Protein AF-A0AAP8G990-F1 (afdb_monomer)

Foldseek 3Di:
DDDDPPPPPDPPPPPPPPPPDDDPLLVLLLVLLVQLVVLVVPDDPPDPVVNVVSVVSNCVSLVVSLVSLVVQCVVCPPPVVSNVSSVVSCDPSNVVDDD

Nearest PDB structures (foldseek):
  7q83-assembly1_B  TM=4.952E-01  e=5.778E-01  Saccharomyces cerevisiae S288C
  2lfd-assembly1_A  TM=4.904E-01  e=8.574E-01  Escherichia coli
  6jx6-assembly1_D  TM=4.229E-01  e=3.317E+00  Homo sapiens
  6jx6-assembly1_A  TM=3.784E-01  e=4.922E+00  Homo sapiens

Secondary structure (DSSP, 8-state):
--------------------PPPHHHHHHHHHHHHHHHHHTT--TT-HHHHHHHHHHHHHHHHHHHHHHHHHHHHTTT-HHHHHHHHHH--HHHHH---

Mean predicted aligned error: 9.42 Å

Radius of gyration: 22.97 Å; Cα contacts (8 Å, |Δi|>4): 74; chains: 1; bounding box: 34×63×67 Å

Sequence (99 aa):
MKMLIAAALCCLPLLVQAEEKLPRDVVQFIDHAQMCEHFAGEWDDNDKARQREITQAVAAFCGQAQRQWKRLSAKYAGQPKLEKVIADNANDAVRSFRK

Structure (mmCIF, N/CA/C/O backbone):
data_AF-A0AAP8G990-F1
#
_entry.id   AF-A0AAP8G990-F1
#
loop_
_atom_site.group_PDB
_atom_site.id
_atom_site.type_symbol
_atom_site.label_atom_id
_atom_site.label_alt_id
_atom_site.label_comp_id
_atom_site.label_asym_id
_atom_site.label_entity_id
_atom_site.label_seq_id
_atom_site.pdbx_PDB_ins_code
_atom_site.Cartn_x
_atom_site.Car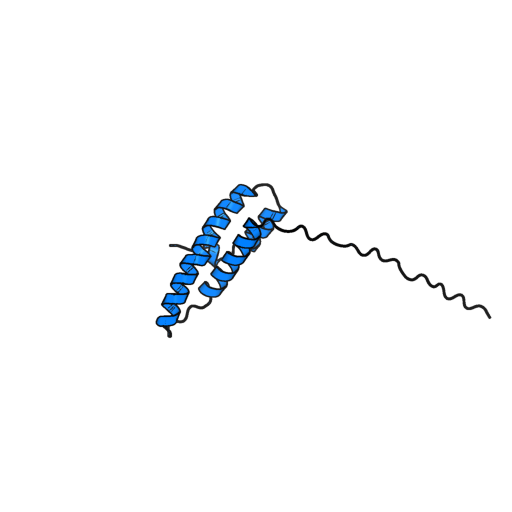tn_y
_atom_site.Cartn_z
_atom_site.occupancy
_atom_site.B_iso_or_equiv
_atom_site.auth_seq_id
_atom_site.auth_comp_id
_atom_site.auth_asym_id
_atom_site.auth_atom_id
_atom_site.pdbx_PDB_model_num
ATOM 1 N N . MET A 1 1 ? 1.643 -55.238 45.482 1.00 38.41 1 MET A N 1
ATOM 2 C CA . MET A 1 1 ? 2.206 -53.878 45.627 1.00 38.41 1 MET A CA 1
ATOM 3 C C . MET A 1 1 ? 1.399 -52.941 44.745 1.00 38.41 1 MET A C 1
ATOM 5 O O . MET A 1 1 ? 1.128 -53.296 43.607 1.00 38.41 1 MET A O 1
ATOM 9 N N . LYS A 1 2 ? 0.924 -51.826 45.311 1.00 47.59 2 LYS A N 1
ATOM 10 C CA . LYS A 1 2 ? 0.125 -50.795 44.634 1.00 47.59 2 LYS A CA 1
ATOM 11 C C . LYS A 1 2 ? 1.003 -50.048 43.625 1.00 47.59 2 LYS A C 1
ATOM 13 O O . LYS A 1 2 ? 2.025 -49.512 44.035 1.00 47.59 2 LYS A O 1
ATOM 18 N N . MET A 1 3 ? 0.562 -49.927 42.378 1.00 47.56 3 MET A N 1
ATOM 19 C CA . MET A 1 3 ? 0.912 -48.782 41.535 1.00 47.56 3 MET A CA 1
ATOM 20 C C . MET A 1 3 ? -0.372 -48.256 40.901 1.00 47.56 3 MET A C 1
ATOM 22 O O . MET A 1 3 ? -0.882 -48.799 39.927 1.00 47.56 3 MET A O 1
ATOM 26 N N . LEU A 1 4 ? -0.932 -47.231 41.540 1.00 54.34 4 LEU A N 1
ATOM 27 C CA . LEU A 1 4 ? -1.986 -46.400 40.979 1.00 54.34 4 LEU A CA 1
ATOM 28 C C . LEU A 1 4 ? -1.304 -45.428 40.013 1.00 54.34 4 LEU A C 1
ATOM 30 O O . LEU A 1 4 ? -0.724 -44.438 40.450 1.00 54.34 4 LEU A O 1
ATOM 34 N N . ILE A 1 5 ? -1.332 -45.722 38.714 1.00 61.41 5 ILE A N 1
ATOM 35 C CA . ILE A 1 5 ? -0.990 -44.730 37.691 1.00 61.41 5 ILE A CA 1
ATOM 36 C C . ILE A 1 5 ? -2.270 -43.940 37.436 1.00 61.41 5 ILE A C 1
ATOM 38 O O . ILE A 1 5 ? -3.185 -44.401 36.755 1.00 61.41 5 ILE A O 1
ATOM 42 N N . ALA A 1 6 ? -2.358 -42.771 38.068 1.00 58.78 6 ALA A N 1
ATOM 43 C CA . ALA A 1 6 ? -3.401 -41.795 37.814 1.00 58.78 6 ALA A CA 1
ATOM 44 C C . ALA A 1 6 ? -3.267 -41.304 36.365 1.00 58.78 6 ALA A C 1
ATOM 46 O O . ALA A 1 6 ? -2.429 -40.459 36.056 1.00 58.78 6 ALA A O 1
ATOM 47 N N . ALA A 1 7 ? -4.088 -41.851 35.469 1.00 58.84 7 ALA A N 1
ATOM 48 C CA . ALA A 1 7 ? -4.267 -41.341 34.118 1.00 58.84 7 ALA A CA 1
ATOM 49 C C . ALA A 1 7 ? -5.097 -40.047 34.169 1.00 58.84 7 ALA A C 1
ATOM 51 O O . ALA A 1 7 ? -6.264 -40.017 33.790 1.00 58.84 7 ALA A O 1
ATOM 52 N N . ALA A 1 8 ? -4.496 -38.970 34.671 1.00 62.16 8 ALA A N 1
ATOM 53 C CA . ALA A 1 8 ? -4.985 -37.614 34.473 1.00 62.16 8 ALA A CA 1
ATOM 54 C C . ALA A 1 8 ? -4.432 -37.107 33.132 1.00 62.16 8 ALA A C 1
ATOM 56 O O . ALA A 1 8 ? -3.531 -36.272 33.094 1.00 62.16 8 ALA A O 1
ATOM 57 N N . LEU A 1 9 ? -4.915 -37.672 32.017 1.00 61.81 9 LEU A N 1
ATOM 58 C CA . LEU A 1 9 ? -4.648 -37.092 30.703 1.00 61.81 9 LEU A CA 1
ATOM 59 C C . LEU A 1 9 ? -5.460 -35.802 30.596 1.00 61.81 9 LEU A C 1
ATOM 61 O O . LEU A 1 9 ? -6.688 -35.816 30.542 1.00 61.81 9 LEU A O 1
ATOM 65 N N . CYS A 1 10 ? -4.731 -34.694 30.624 1.00 60.25 10 CYS A N 1
ATOM 66 C CA . CYS A 1 10 ? -5.209 -33.334 30.504 1.00 60.25 10 CYS A CA 1
ATOM 67 C C . CYS A 1 10 ? -6.218 -33.175 29.356 1.00 60.25 10 CYS A C 1
ATOM 69 O O . CYS A 1 10 ? -5.842 -33.173 28.184 1.00 60.25 10 CYS A O 1
ATOM 71 N N . CYS A 1 11 ? -7.485 -32.937 29.695 1.00 63.06 11 CYS A N 1
ATOM 72 C CA . CYS A 1 11 ? -8.406 -32.222 28.820 1.00 63.06 11 CYS A CA 1
ATOM 73 C C . CYS A 1 11 ? -7.914 -30.773 28.704 1.00 63.06 11 CYS A C 1
ATOM 75 O O . CYS A 1 11 ? -8.412 -29.893 29.405 1.00 63.06 11 CYS A O 1
ATOM 77 N N . LEU A 1 12 ? -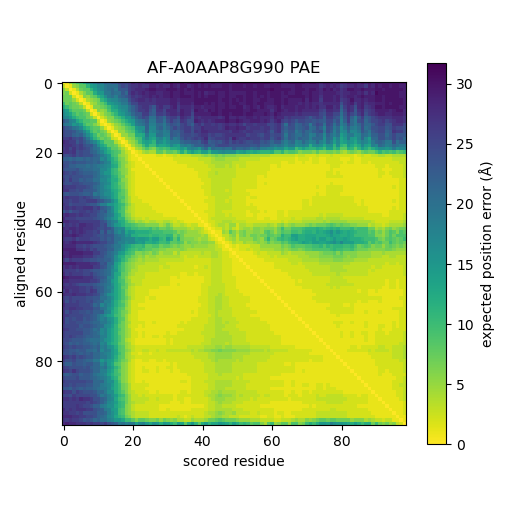6.907 -30.519 27.860 1.00 65.75 12 LEU A N 1
ATOM 78 C CA . LEU A 1 12 ? -6.664 -29.160 27.389 1.00 65.75 12 LEU A CA 1
ATOM 79 C C . LEU A 1 12 ? -7.863 -28.775 26.518 1.00 65.75 12 LEU A C 1
ATOM 81 O O . LEU A 1 12 ? -8.091 -29.434 25.499 1.00 65.75 12 LEU A O 1
ATOM 85 N N . PRO A 1 13 ? -8.642 -27.741 26.877 1.00 62.78 13 PRO A N 1
ATOM 86 C CA . PRO A 1 13 ? -9.601 -27.195 25.940 1.00 62.78 13 PRO A CA 1
ATOM 87 C C . PRO A 1 13 ? -8.808 -26.689 24.734 1.00 62.78 13 PRO A C 1
ATOM 89 O O . PRO A 1 13 ? -7.984 -25.781 24.854 1.00 62.78 13 PRO A O 1
ATOM 92 N N . LEU A 1 14 ? -9.037 -27.304 23.571 1.00 66.00 14 LEU A N 1
ATOM 93 C CA . LEU A 1 14 ? -8.669 -26.719 22.290 1.00 66.00 14 LEU A CA 1
ATOM 94 C C . LEU A 1 14 ? -9.430 -25.396 22.199 1.00 66.00 14 LEU A C 1
ATOM 96 O O . LEU A 1 14 ? -10.609 -25.367 21.850 1.00 66.00 14 LEU A O 1
ATOM 100 N N . LEU A 1 15 ? -8.772 -24.301 22.576 1.00 63.34 15 LEU A N 1
ATOM 101 C CA . LEU A 1 15 ? -9.238 -22.964 22.255 1.00 63.34 15 LEU A CA 1
ATOM 102 C C . LEU A 1 15 ? -9.124 -22.835 20.738 1.00 63.34 15 LEU A C 1
ATOM 104 O O . LEU A 1 15 ? -8.089 -22.440 20.207 1.00 63.34 15 LEU A O 1
ATOM 108 N N . VAL A 1 16 ? -10.187 -23.228 20.039 1.00 62.38 16 VAL A N 1
ATOM 109 C CA . VAL A 1 16 ? -10.404 -22.851 18.647 1.00 62.38 16 VAL A CA 1
ATOM 110 C C . VAL A 1 16 ? -10.477 -21.331 18.651 1.00 62.38 16 VAL A C 1
ATOM 112 O O . VAL A 1 16 ? -11.489 -20.745 19.036 1.00 62.38 16 VAL A O 1
ATOM 115 N N . GLN A 1 17 ? -9.371 -20.678 18.297 1.00 57.81 17 GLN A N 1
ATOM 116 C CA . GLN A 1 17 ? -9.405 -19.257 18.010 1.00 57.81 17 GLN A CA 1
ATOM 117 C C . GLN A 1 17 ? -10.224 -19.098 16.735 1.00 57.81 17 GLN A C 1
ATOM 119 O O . GLN A 1 17 ? -9.819 -19.538 15.662 1.00 57.81 17 GLN A O 1
ATOM 124 N N . ALA A 1 18 ? -11.425 -18.540 16.875 1.00 56.00 18 ALA A N 1
ATOM 125 C CA . ALA A 1 18 ? -12.211 -18.115 15.736 1.00 56.00 18 ALA A CA 1
ATOM 126 C C . ALA A 1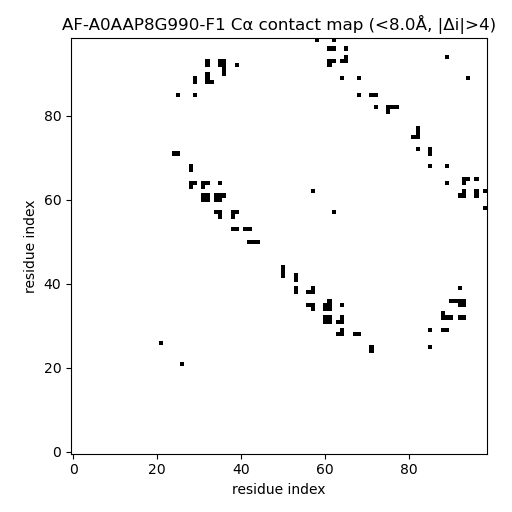 18 ? -11.427 -16.995 15.046 1.00 56.00 18 ALA A C 1
ATOM 128 O O . ALA A 1 18 ? -11.411 -15.859 15.517 1.00 56.00 18 ALA A O 1
ATOM 129 N N . GLU A 1 19 ? -10.722 -17.339 13.970 1.00 59.97 19 GLU A N 1
ATOM 130 C CA . GLU A 1 19 ? -10.073 -16.357 13.115 1.00 59.97 19 GLU A CA 1
ATOM 131 C C . GLU A 1 19 ? -11.186 -15.510 12.489 1.00 59.97 19 GLU A C 1
ATOM 133 O O . GLU A 1 19 ? -11.985 -15.974 11.668 1.00 59.97 19 GLU A O 1
ATOM 138 N N . GLU A 1 20 ? -11.328 -14.284 12.984 1.00 68.50 20 GLU A N 1
ATOM 139 C CA . GLU A 1 20 ? -12.352 -13.353 12.536 1.00 68.50 20 GLU A CA 1
ATOM 140 C C . GLU A 1 20 ? -12.023 -12.980 11.086 1.00 68.50 20 GLU A C 1
ATOM 142 O O . GLU A 1 20 ? -11.068 -12.249 10.820 1.00 68.50 20 GLU A O 1
ATOM 147 N N . LYS A 1 21 ? -12.762 -13.555 10.126 1.00 87.19 21 LYS A N 1
ATOM 148 C CA . LYS A 1 21 ? -12.492 -13.345 8.699 1.00 87.19 21 LYS A CA 1
ATOM 149 C C . LYS A 1 21 ? -12.532 -11.854 8.379 1.00 87.19 21 LYS A C 1
ATOM 151 O O . LYS A 1 21 ? -13.541 -11.189 8.617 1.00 87.19 21 LYS A O 1
ATOM 156 N N . LEU A 1 22 ? -11.446 -11.353 7.792 1.00 94.94 22 LEU A N 1
ATOM 157 C CA . LEU A 1 22 ? -11.349 -9.956 7.387 1.00 94.94 22 LEU A CA 1
ATOM 158 C C . LEU A 1 22 ? -12.430 -9.600 6.353 1.00 94.94 22 LEU A C 1
ATOM 160 O O . LEU A 1 22 ? -12.777 -10.425 5.497 1.00 94.94 22 LEU A O 1
ATOM 164 N N . PRO A 1 23 ? -12.934 -8.354 6.369 1.00 97.38 23 PRO A N 1
ATOM 165 C CA . PRO A 1 23 ? -13.799 -7.864 5.309 1.00 97.38 23 PRO A CA 1
ATOM 166 C C . PRO A 1 23 ? -13.127 -7.994 3.937 1.00 97.38 23 PRO A C 1
ATOM 168 O O . PRO A 1 23 ? -11.940 -7.705 3.779 1.00 97.38 23 PRO A O 1
ATOM 171 N N . ARG A 1 24 ? -13.898 -8.376 2.912 1.00 97.56 24 ARG A N 1
ATOM 172 C CA . ARG A 1 24 ? -13.387 -8.598 1.545 1.00 97.56 24 ARG A CA 1
ATOM 173 C C . ARG A 1 24 ? -12.605 -7.402 0.994 1.00 97.56 24 ARG A C 1
ATOM 175 O O . ARG A 1 24 ? -11.653 -7.583 0.246 1.00 97.56 24 ARG A O 1
ATOM 182 N N . ASP A 1 25 ? -13.022 -6.185 1.325 1.00 98.06 25 ASP A N 1
ATOM 183 C CA . ASP A 1 25 ? -12.353 -4.978 0.851 1.00 98.06 25 ASP A CA 1
ATOM 184 C C . ASP A 1 25 ? -11.017 -4.703 1.547 1.00 98.06 25 ASP A C 1
ATOM 186 O O . ASP A 1 25 ? -10.145 -4.103 0.925 1.00 98.06 25 ASP A O 1
ATOM 190 N N . VAL A 1 26 ? -10.847 -5.168 2.787 1.00 98.25 26 VAL A N 1
ATOM 191 C CA . VAL A 1 26 ? -9.559 -5.174 3.492 1.00 98.25 26 VAL A CA 1
ATOM 192 C C . VAL A 1 26 ? -8.634 -6.217 2.872 1.00 98.25 26 VAL A C 1
ATOM 194 O O . VAL A 1 26 ? -7.493 -5.890 2.579 1.00 98.25 26 VAL A O 1
ATOM 197 N N . VAL A 1 27 ? -9.136 -7.419 2.569 1.00 98.19 27 VAL A N 1
ATOM 198 C CA . VAL A 1 27 ? -8.351 -8.459 1.873 1.00 98.19 27 VAL A CA 1
ATOM 199 C C . VAL A 1 27 ? -7.849 -7.957 0.515 1.00 98.19 27 VAL A C 1
ATOM 201 O O . VAL A 1 27 ? -6.654 -7.988 0.259 1.00 98.19 27 VAL A O 1
ATOM 204 N N . GLN A 1 28 ? -8.723 -7.372 -0.311 1.00 98.50 28 GLN A N 1
ATOM 205 C CA . GLN A 1 28 ? -8.308 -6.809 -1.607 1.00 98.50 28 GLN A CA 1
ATOM 206 C C . GLN A 1 28 ? -7.281 -5.680 -1.484 1.00 98.50 28 GLN A C 1
ATOM 208 O O . GLN A 1 28 ? -6.481 -5.472 -2.391 1.00 98.50 28 GLN A O 1
ATOM 213 N N . PHE A 1 29 ? -7.343 -4.895 -0.409 1.00 98.69 29 PHE A N 1
ATOM 214 C CA . PHE A 1 29 ? -6.335 -3.875 -0.147 1.00 98.69 29 PHE A CA 1
ATOM 215 C C . PHE A 1 29 ? -4.977 -4.503 0.168 1.00 98.69 29 PHE A C 1
ATOM 217 O O . PHE A 1 29 ? -3.979 -4.061 -0.392 1.00 98.69 29 PHE A O 1
ATOM 224 N N . ILE A 1 30 ? -4.956 -5.532 1.018 1.00 98.56 30 ILE A N 1
ATOM 225 C CA . ILE A 1 30 ? -3.741 -6.274 1.368 1.00 98.56 30 ILE A CA 1
ATOM 226 C C . ILE A 1 30 ? -3.105 -6.858 0.104 1.00 98.56 30 ILE A C 1
ATOM 228 O O . ILE A 1 30 ? -1.921 -6.629 -0.132 1.00 98.56 30 ILE A O 1
ATOM 232 N N . ASP A 1 31 ? -3.899 -7.505 -0.752 1.00 98.44 31 ASP A N 1
ATOM 233 C CA . ASP A 1 31 ? -3.411 -8.096 -2.002 1.00 98.44 31 ASP A CA 1
ATOM 234 C C . ASP A 1 31 ? -2.748 -7.036 -2.902 1.00 98.44 31 ASP A C 1
ATOM 236 O O . ASP A 1 31 ? -1.623 -7.207 -3.369 1.00 98.44 31 ASP A O 1
ATOM 240 N N . HIS A 1 32 ? -3.401 -5.889 -3.116 1.00 98.69 32 HIS A N 1
ATOM 241 C CA . HIS A 1 32 ? -2.816 -4.820 -3.930 1.00 98.69 32 HIS A CA 1
ATOM 242 C C . HIS A 1 32 ? -1.600 -4.158 -3.273 1.00 98.69 32 HIS A C 1
ATOM 244 O O . HIS A 1 32 ? -0.689 -3.738 -3.986 1.00 98.69 32 HIS A O 1
ATOM 250 N N . ALA A 1 33 ? -1.571 -4.040 -1.943 1.00 98.50 33 ALA A N 1
ATOM 251 C CA . ALA A 1 33 ? -0.432 -3.483 -1.222 1.00 98.50 33 ALA A CA 1
ATOM 252 C C . ALA A 1 33 ? 0.803 -4.388 -1.336 1.00 98.50 33 ALA A C 1
ATOM 254 O O . ALA A 1 33 ? 1.897 -3.887 -1.597 1.00 98.50 33 ALA A O 1
ATOM 255 N N . GLN A 1 34 ? 0.621 -5.707 -1.237 1.00 98.19 34 GLN A N 1
ATOM 256 C CA . GLN A 1 34 ? 1.688 -6.690 -1.438 1.00 98.19 34 GLN A CA 1
ATOM 257 C C . GLN A 1 34 ? 2.213 -6.666 -2.875 1.00 98.19 34 GLN A C 1
ATOM 259 O O . GLN A 1 34 ? 3.421 -6.603 -3.085 1.00 98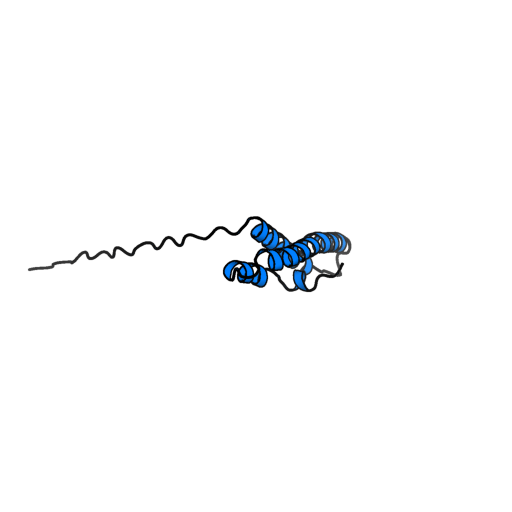.19 34 GLN A O 1
ATOM 264 N N . MET A 1 35 ? 1.323 -6.635 -3.874 1.00 97.94 35 MET A N 1
ATOM 265 C CA . MET A 1 35 ? 1.751 -6.522 -5.273 1.00 97.94 35 MET A CA 1
ATOM 266 C C . MET A 1 35 ? 2.467 -5.196 -5.548 1.00 97.94 35 MET A C 1
ATOM 268 O O . MET A 1 35 ? 3.450 -5.167 -6.283 1.00 97.94 35 MET A O 1
ATOM 272 N N . CYS A 1 36 ? 2.001 -4.099 -4.945 1.00 97.62 36 CYS A N 1
ATOM 273 C CA . CYS A 1 36 ? 2.667 -2.803 -5.032 1.00 97.62 36 CYS A CA 1
ATOM 274 C C . CYS A 1 36 ? 4.114 -2.877 -4.526 1.00 97.62 36 CYS A C 1
ATOM 276 O O . CYS A 1 36 ? 5.024 -2.461 -5.235 1.00 97.62 36 CYS A O 1
ATOM 278 N N . GLU A 1 37 ? 4.327 -3.426 -3.331 1.00 96.81 37 GLU A N 1
ATOM 279 C CA . GLU A 1 37 ? 5.659 -3.573 -2.738 1.00 96.81 37 GLU A CA 1
ATOM 280 C C . GLU A 1 37 ? 6.553 -4.516 -3.534 1.00 96.81 37 GLU A C 1
ATOM 282 O O . GLU A 1 37 ? 7.708 -4.181 -3.784 1.00 96.81 37 GLU A O 1
ATOM 287 N N . HIS A 1 38 ? 6.001 -5.635 -4.005 1.00 96.06 38 HIS A N 1
ATOM 288 C CA . HIS A 1 38 ? 6.718 -6.567 -4.863 1.00 96.06 38 HIS A CA 1
ATOM 289 C C . HIS A 1 38 ? 7.284 -5.863 -6.102 1.00 96.06 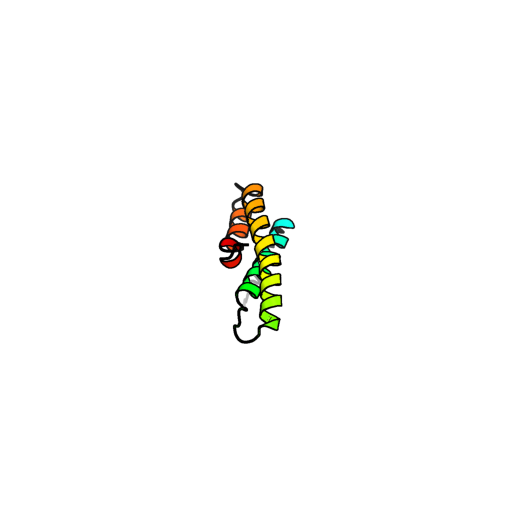38 HIS A C 1
ATOM 291 O O . HIS A 1 38 ? 8.496 -5.852 -6.287 1.00 96.06 38 HIS A O 1
ATOM 297 N N . PHE A 1 39 ? 6.446 -5.194 -6.901 1.00 94.88 39 PHE A N 1
ATOM 298 C CA . PHE A 1 39 ? 6.922 -4.530 -8.118 1.00 94.88 39 PHE A CA 1
ATOM 299 C C . PHE A 1 39 ? 7.766 -3.284 -7.839 1.00 94.88 39 PHE A C 1
ATOM 301 O O . PHE A 1 39 ? 8.714 -3.018 -8.573 1.00 94.88 39 PHE A O 1
ATOM 308 N N . ALA A 1 40 ? 7.463 -2.519 -6.787 1.00 92.44 40 ALA A N 1
ATOM 309 C CA . ALA A 1 40 ? 8.268 -1.354 -6.423 1.00 92.44 40 ALA A CA 1
ATOM 310 C C . ALA A 1 40 ? 9.698 -1.744 -6.008 1.00 92.44 40 ALA A C 1
ATOM 312 O O . ALA A 1 40 ? 10.622 -0.958 -6.209 1.00 92.44 40 ALA A O 1
ATOM 313 N N . GLY A 1 41 ? 9.883 -2.953 -5.466 1.00 91.62 41 GLY A N 1
ATOM 314 C CA . GLY A 1 41 ? 11.190 -3.503 -5.109 1.00 91.62 41 GLY A CA 1
ATOM 315 C C . GLY A 1 41 ? 11.983 -4.108 -6.275 1.00 91.62 41 GLY A C 1
ATOM 316 O O . GLY A 1 41 ? 13.169 -4.373 -6.109 1.00 91.62 41 GLY A O 1
ATOM 317 N N . GLU A 1 42 ? 11.372 -4.317 -7.445 1.00 88.19 42 GLU A N 1
ATOM 318 C CA . GLU A 1 42 ? 12.002 -4.996 -8.592 1.00 88.19 42 GLU A CA 1
ATOM 319 C C . GLU A 1 42 ? 12.781 -4.069 -9.542 1.00 88.19 42 GLU A C 1
ATOM 321 O O . GLU A 1 42 ? 13.195 -4.499 -10.618 1.00 88.19 42 GLU A O 1
ATOM 326 N N . TRP A 1 43 ? 12.970 -2.792 -9.205 1.00 80.75 43 TRP A N 1
ATOM 327 C CA . TRP A 1 43 ? 13.593 -1.846 -10.133 1.00 80.75 43 TRP A CA 1
ATOM 328 C C . TRP A 1 43 ? 15.037 -2.241 -10.506 1.00 80.75 43 TRP A C 1
ATOM 330 O O . TRP A 1 43 ? 15.929 -2.233 -9.659 1.00 80.75 43 TRP A O 1
ATOM 340 N N . ASP A 1 44 ? 15.269 -2.518 -11.794 1.00 80.25 44 ASP A N 1
ATOM 341 C CA . ASP A 1 44 ? 16.583 -2.796 -12.391 1.00 80.25 44 ASP A CA 1
ATOM 342 C C . ASP A 1 44 ? 16.823 -1.871 -13.596 1.00 80.25 44 ASP A C 1
ATOM 344 O O . ASP A 1 44 ? 15.994 -1.787 -14.504 1.00 80.25 44 ASP A O 1
ATOM 348 N N . ASP A 1 45 ? 17.963 -1.173 -13.615 1.00 77.50 45 ASP A N 1
ATOM 349 C CA . ASP A 1 45 ? 18.357 -0.221 -14.665 1.00 77.50 45 ASP A CA 1
ATOM 350 C C . ASP A 1 45 ? 18.862 -0.872 -15.963 1.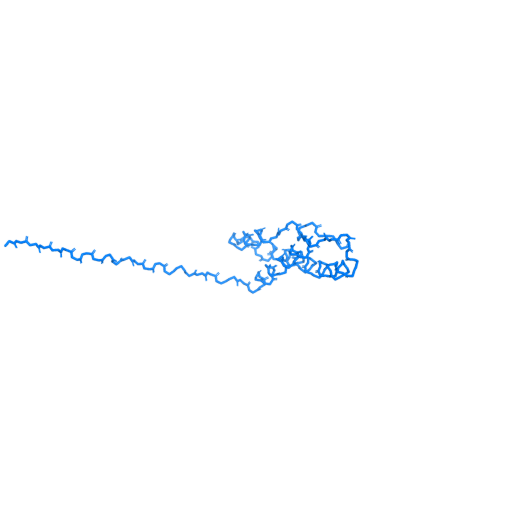00 77.50 45 ASP A C 1
ATOM 352 O O . ASP A 1 45 ? 19.001 -0.194 -16.988 1.00 77.50 45 ASP A O 1
ATOM 356 N N . ASN A 1 46 ? 19.107 -2.183 -15.955 1.00 84.12 46 ASN A N 1
ATOM 357 C CA . ASN A 1 46 ? 19.711 -2.892 -17.083 1.00 84.12 46 ASN A CA 1
ATOM 358 C C . ASN A 1 46 ? 18.690 -3.532 -18.038 1.00 84.12 46 ASN A C 1
ATOM 360 O O . ASN A 1 46 ? 19.049 -3.860 -19.170 1.00 84.12 46 ASN A O 1
ATOM 364 N N . ASP A 1 47 ? 17.418 -3.653 -17.642 1.00 87.19 47 ASP A N 1
ATOM 365 C CA . ASP A 1 47 ? 16.353 -4.249 -18.461 1.00 87.19 47 ASP A CA 1
ATOM 366 C C . ASP A 1 47 ? 15.202 -3.264 -18.720 1.00 87.19 47 ASP A C 1
ATOM 368 O O . ASP A 1 47 ? 14.177 -3.224 -18.036 1.00 87.19 47 ASP A O 1
ATOM 372 N N . LYS A 1 48 ? 15.349 -2.472 -19.787 1.00 85.56 48 LYS A N 1
ATOM 373 C CA . LYS A 1 48 ? 14.360 -1.452 -20.172 1.00 85.56 48 LYS A CA 1
ATOM 374 C C . LYS A 1 48 ? 12.995 -2.022 -20.567 1.00 85.56 48 LYS A C 1
ATOM 376 O O . LYS A 1 48 ? 12.005 -1.289 -20.513 1.00 85.56 48 LYS A O 1
ATOM 381 N N . ALA A 1 49 ? 12.926 -3.272 -21.029 1.00 85.38 49 ALA A N 1
ATOM 382 C CA . ALA A 1 49 ? 11.653 -3.894 -21.383 1.00 85.38 49 ALA A CA 1
ATOM 383 C C . ALA A 1 49 ? 10.887 -4.239 -20.103 1.00 85.38 49 ALA A C 1
ATOM 385 O O . ALA A 1 49 ? 9.755 -3.781 -19.925 1.00 85.38 49 ALA A O 1
ATOM 386 N N . ARG A 1 50 ? 11.560 -4.908 -19.162 1.00 89.75 50 ARG A N 1
ATOM 387 C CA . ARG A 1 50 ? 11.021 -5.219 -17.837 1.00 89.75 50 ARG A CA 1
ATOM 388 C C . ARG A 1 50 ? 10.670 -3.962 -17.037 1.00 89.75 50 ARG A C 1
ATOM 390 O O . ARG A 1 50 ? 9.628 -3.927 -16.389 1.00 89.75 50 ARG A O 1
ATOM 397 N N . GLN A 1 51 ? 11.441 -2.881 -17.155 1.00 89.00 51 GLN A N 1
ATOM 398 C CA . GLN A 1 51 ? 11.120 -1.601 -16.508 1.00 89.00 51 GLN A CA 1
ATOM 399 C C . GLN A 1 51 ? 9.750 -1.040 -16.896 1.00 89.00 51 GLN A C 1
ATOM 401 O O . GLN A 1 51 ? 9.045 -0.480 -16.053 1.00 89.00 51 GLN A O 1
ATOM 406 N N . ARG A 1 52 ? 9.346 -1.164 -18.167 1.00 90.81 52 ARG A N 1
ATOM 407 C CA . ARG A 1 52 ? 8.029 -0.682 -18.614 1.00 90.81 52 ARG A CA 1
ATOM 408 C C . ARG A 1 52 ? 6.906 -1.485 -17.973 1.00 90.81 52 ARG A C 1
ATOM 410 O O . ARG A 1 52 ? 5.901 -0.896 -17.581 1.00 90.81 52 ARG A O 1
ATOM 417 N N . GLU A 1 53 ? 7.088 -2.796 -17.859 1.00 91.44 53 GLU A N 1
ATOM 418 C CA . GLU A 1 53 ? 6.136 -3.695 -17.205 1.00 91.44 53 GLU A CA 1
ATOM 419 C C . GLU A 1 53 ? 6.032 -3.378 -15.712 1.00 91.44 53 GLU A C 1
ATOM 421 O O . GLU A 1 53 ? 4.930 -3.147 -15.214 1.00 91.44 53 GLU A O 1
ATOM 426 N N . ILE A 1 54 ? 7.173 -3.243 -15.027 1.00 92.50 54 ILE A N 1
ATOM 427 C CA . ILE A 1 54 ? 7.241 -2.869 -13.609 1.00 92.50 54 ILE A CA 1
ATOM 428 C C . ILE A 1 54 ? 6.568 -1.517 -13.381 1.00 92.50 54 ILE A C 1
ATOM 430 O O . ILE A 1 54 ? 5.731 -1.390 -12.495 1.00 92.50 54 ILE A O 1
ATOM 434 N N . THR A 1 55 ? 6.856 -0.513 -14.210 1.00 92.69 55 THR A N 1
ATOM 435 C CA . THR A 1 55 ? 6.273 0.829 -14.058 1.00 92.69 55 THR A CA 1
ATOM 436 C C . THR A 1 55 ? 4.747 0.794 -14.182 1.00 92.69 55 THR A C 1
ATOM 438 O O . THR A 1 55 ? 4.041 1.426 -13.394 1.00 92.69 55 THR A O 1
ATOM 441 N N . GLN A 1 56 ? 4.215 0.039 -15.149 1.00 94.88 56 GLN A N 1
ATOM 442 C CA . GLN A 1 56 ? 2.768 -0.126 -15.317 1.00 94.88 56 GLN A CA 1
ATOM 443 C C . GLN A 1 56 ? 2.147 -0.888 -14.143 1.00 94.88 56 GLN A C 1
ATOM 445 O O . GLN A 1 56 ? 1.091 -0.487 -13.647 1.00 94.88 56 GLN A O 1
ATOM 450 N N . ALA A 1 57 ? 2.810 -1.943 -13.668 1.00 95.56 57 ALA A N 1
ATOM 451 C CA . ALA A 1 57 ? 2.358 -2.731 -12.531 1.00 95.56 57 ALA A CA 1
ATOM 452 C C . ALA A 1 57 ? 2.355 -1.905 -11.234 1.00 95.56 57 ALA A C 1
ATOM 454 O O . ALA A 1 57 ? 1.334 -1.857 -10.548 1.00 95.56 57 ALA A O 1
ATOM 455 N N . VAL A 1 58 ? 3.428 -1.162 -10.947 1.00 95.88 58 VAL A N 1
ATOM 456 C CA . VAL A 1 58 ? 3.511 -0.205 -9.830 1.00 95.88 58 VAL A CA 1
ATOM 457 C C . VAL A 1 58 ? 2.368 0.806 -9.920 1.00 95.88 58 VAL A C 1
ATOM 459 O O . VAL A 1 58 ? 1.614 0.973 -8.963 1.00 95.88 58 VAL A O 1
ATOM 462 N N . ALA A 1 59 ? 2.159 1.437 -11.080 1.00 96.38 59 ALA A N 1
ATOM 463 C CA . ALA A 1 59 ? 1.081 2.410 -11.249 1.00 96.38 59 ALA A CA 1
ATOM 464 C C . ALA A 1 59 ? -0.318 1.806 -11.017 1.00 96.38 59 ALA A C 1
ATOM 466 O O . ALA A 1 59 ? -1.193 2.464 -10.439 1.00 96.38 59 ALA A O 1
ATOM 467 N N . ALA A 1 60 ? -0.536 0.561 -11.448 1.00 97.44 60 ALA A N 1
ATOM 468 C CA . ALA A 1 60 ? -1.791 -0.153 -11.256 1.00 97.44 60 ALA A CA 1
ATOM 469 C C . ALA A 1 60 ? -2.014 -0.523 -9.781 1.00 97.44 60 ALA A C 1
ATOM 471 O O . ALA A 1 60 ? -3.002 -0.083 -9.185 1.00 97.44 60 ALA A O 1
ATOM 472 N N . PHE A 1 61 ? -1.092 -1.280 -9.183 1.00 98.19 61 PHE A N 1
ATOM 473 C CA . PHE A 1 61 ? -1.251 -1.841 -7.843 1.00 98.19 61 PHE A CA 1
ATOM 474 C C . PHE A 1 61 ? -1.067 -0.792 -6.750 1.00 98.19 61 PHE A C 1
ATOM 476 O O . PHE A 1 61 ? -1.953 -0.642 -5.912 1.00 98.19 61 PHE A O 1
ATOM 483 N N . CYS A 1 62 ? -0.008 0.021 -6.794 1.00 97.88 62 CYS A N 1
ATOM 484 C CA . CYS A 1 62 ? 0.194 1.081 -5.803 1.00 97.88 62 CYS A CA 1
ATOM 485 C C . CYS A 1 62 ? -0.889 2.158 -5.903 1.00 97.88 62 CYS A C 1
ATOM 487 O O . CYS A 1 62 ? -1.403 2.632 -4.889 1.00 97.88 62 CYS A O 1
ATOM 489 N N . GLY A 1 63 ? -1.318 2.498 -7.123 1.00 97.56 63 GLY A N 1
ATOM 490 C CA . GLY A 1 63 ? -2.424 3.426 -7.331 1.00 97.56 63 GLY A CA 1
ATOM 491 C C . GLY A 1 63 ? -3.747 2.912 -6.753 1.00 97.56 63 GLY A C 1
ATOM 492 O O . GLY A 1 63 ? -4.487 3.682 -6.134 1.00 97.56 63 GLY A O 1
ATOM 493 N N . GLN A 1 64 ? -4.071 1.631 -6.950 1.00 98.25 64 GLN A N 1
ATOM 494 C CA . GLN A 1 64 ? -5.265 1.010 -6.367 1.00 98.25 64 GLN A CA 1
ATOM 495 C C . GLN A 1 64 ? -5.165 0.898 -4.843 1.00 98.25 64 GLN A C 1
ATOM 497 O O . GLN A 1 64 ? -6.076 1.369 -4.156 1.00 98.25 64 GLN A O 1
ATOM 502 N N . ALA A 1 65 ? -4.054 0.371 -4.327 1.00 98.44 65 ALA A N 1
ATOM 503 C CA . ALA A 1 65 ? -3.799 0.220 -2.901 1.00 98.44 65 ALA A CA 1
ATOM 504 C C . ALA A 1 65 ? -3.862 1.565 -2.167 1.00 98.44 65 ALA A C 1
ATOM 506 O O . ALA A 1 65 ? -4.509 1.661 -1.130 1.00 98.44 65 ALA A O 1
ATOM 507 N N . GLN A 1 66 ? -3.305 2.644 -2.730 1.00 98.38 66 GLN A N 1
ATOM 508 C CA . GLN A 1 66 ? -3.358 3.966 -2.099 1.00 98.38 66 GLN A CA 1
ATOM 509 C C . GLN A 1 66 ? -4.788 4.532 -2.043 1.00 98.38 66 GLN A C 1
ATOM 511 O O . GLN A 1 66 ? -5.181 5.142 -1.045 1.00 98.38 66 GLN A O 1
ATOM 516 N N . ARG A 1 67 ? -5.601 4.331 -3.092 1.00 98.38 67 ARG A N 1
ATOM 517 C CA . ARG A 1 67 ? -7.024 4.727 -3.070 1.00 98.38 67 ARG A CA 1
ATOM 518 C C . ARG A 1 67 ? -7.818 3.898 -2.065 1.00 98.38 67 ARG A C 1
ATOM 520 O O . ARG A 1 67 ? -8.649 4.450 -1.344 1.00 98.38 67 ARG A O 1
ATOM 527 N N . GLN A 1 68 ? -7.565 2.590 -2.016 1.00 98.62 68 GLN A N 1
ATOM 528 C CA . GLN A 1 68 ? -8.183 1.698 -1.043 1.00 98.62 68 GLN A CA 1
ATOM 529 C C . GLN A 1 68 ? -7.797 2.105 0.376 1.00 98.62 68 GLN A C 1
ATOM 531 O O . GLN A 1 68 ? -8.702 2.322 1.166 1.00 98.62 68 GLN A O 1
ATOM 536 N N . TRP A 1 69 ? -6.513 2.313 0.671 1.00 98.62 69 TRP A N 1
ATOM 537 C CA . TRP A 1 69 ? -6.024 2.759 1.975 1.00 98.62 69 TRP A CA 1
ATOM 538 C C . TRP A 1 69 ? -6.782 3.993 2.472 1.00 98.62 69 TRP A C 1
ATOM 540 O O . TRP A 1 69 ? -7.431 3.927 3.511 1.00 98.62 69 TRP A O 1
ATOM 550 N N . LYS A 1 70 ? -6.831 5.070 1.675 1.00 97.88 70 LYS A N 1
ATOM 551 C CA . LYS A 1 70 ? -7.568 6.302 2.021 1.00 97.88 70 LYS A CA 1
ATOM 552 C C . LYS A 1 70 ? -9.043 6.032 2.334 1.00 97.88 70 LYS A C 1
ATOM 554 O O . LYS A 1 70 ? -9.574 6.522 3.328 1.00 97.88 70 LY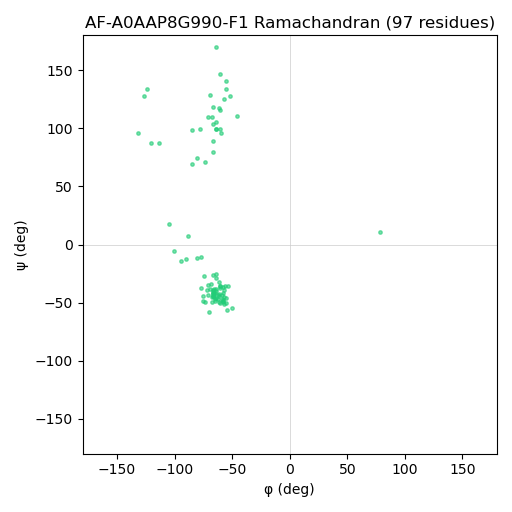S A O 1
ATOM 559 N N . ARG A 1 71 ? -9.712 5.230 1.498 1.00 98.56 71 ARG A N 1
ATOM 560 C CA . ARG A 1 71 ? -11.126 4.872 1.687 1.00 98.56 71 ARG A CA 1
ATOM 561 C C . ARG A 1 71 ? -11.339 4.006 2.930 1.00 98.56 71 ARG A C 1
ATOM 563 O O . ARG A 1 71 ? -12.301 4.222 3.658 1.00 98.56 71 ARG A O 1
ATOM 570 N N . LEU A 1 72 ? -10.485 3.010 3.149 1.00 98.62 72 LEU A N 1
ATOM 571 C CA . LEU A 1 72 ? -10.605 2.047 4.240 1.00 98.62 72 LEU A CA 1
ATOM 572 C C . LEU A 1 72 ? -10.282 2.685 5.591 1.00 98.62 72 LEU A C 1
ATOM 574 O O . LEU A 1 72 ? -11.008 2.430 6.546 1.00 98.62 72 LEU A O 1
ATOM 578 N N . SER A 1 73 ? -9.276 3.563 5.653 1.00 98.12 73 SER A N 1
ATOM 579 C CA . SER A 1 73 ? -8.971 4.356 6.848 1.00 98.12 73 SER A CA 1
ATOM 580 C C . SER A 1 73 ? -10.157 5.216 7.284 1.00 98.12 73 SER A C 1
ATOM 582 O O . SER A 1 73 ? -10.401 5.343 8.475 1.00 98.12 73 SER A O 1
ATOM 584 N N . ALA A 1 74 ? -10.933 5.758 6.339 1.00 98.38 74 ALA A N 1
ATOM 585 C CA . ALA A 1 74 ? -12.171 6.465 6.663 1.00 98.38 74 ALA A CA 1
ATOM 586 C C . ALA A 1 74 ? -13.316 5.506 7.040 1.00 98.38 74 ALA A C 1
ATOM 588 O O . ALA A 1 74 ? -14.027 5.737 8.013 1.00 98.38 74 ALA A O 1
ATOM 589 N N . LYS A 1 75 ? -13.502 4.418 6.279 1.00 98.38 75 LYS A N 1
ATOM 590 C CA . LYS A 1 75 ? -14.611 3.466 6.465 1.00 98.38 75 LYS A CA 1
ATOM 591 C C . LYS A 1 75 ? -14.559 2.736 7.809 1.00 98.38 75 LYS A C 1
ATOM 593 O O . LYS A 1 75 ? -15.605 2.491 8.402 1.00 98.38 75 LYS A O 1
ATOM 598 N N . TYR A 1 76 ? -13.366 2.348 8.248 1.00 98.12 76 TYR A N 1
ATOM 599 C CA . TYR A 1 76 ? -13.155 1.551 9.456 1.00 98.12 76 TYR A CA 1
ATOM 600 C C . TYR A 1 76 ? -12.608 2.379 10.627 1.00 98.12 76 TYR A C 1
ATOM 602 O O . TYR A 1 76 ? -12.112 1.808 11.595 1.00 98.12 76 TYR A O 1
ATOM 610 N N . ALA A 1 77 ? -12.726 3.709 10.560 1.00 97.62 77 ALA A N 1
ATOM 611 C CA . ALA A 1 77 ? -12.362 4.592 11.661 1.00 97.62 77 ALA A CA 1
ATOM 612 C C . ALA A 1 77 ? -13.106 4.201 12.952 1.00 97.62 77 ALA A C 1
ATOM 614 O O . ALA A 1 77 ? -14.315 3.952 12.934 1.00 97.62 77 ALA A O 1
ATOM 615 N N . GLY A 1 78 ? -12.384 4.130 14.069 1.00 96.94 78 GLY A N 1
ATOM 616 C CA . GLY A 1 78 ? -12.919 3.700 15.362 1.00 96.94 78 GLY A CA 1
ATOM 617 C C . GLY A 1 78 ? -13.075 2.184 15.515 1.00 96.94 78 GLY A C 1
ATOM 618 O O . GLY A 1 78 ? -13.695 1.738 16.480 1.00 96.94 78 GLY A O 1
ATOM 619 N N . GLN A 1 79 ? -12.524 1.380 14.597 1.00 97.69 79 GLN A N 1
ATOM 620 C CA . GLN A 1 79 ? -12.470 -0.083 14.701 1.00 97.69 79 GLN A CA 1
ATOM 621 C C . GLN A 1 79 ? -11.011 -0.548 14.852 1.00 97.69 79 GLN A C 1
ATOM 623 O O . GLN A 1 79 ? -10.383 -0.916 13.855 1.00 97.69 79 GLN A O 1
ATOM 628 N N . PRO A 1 80 ? -10.462 -0.609 16.086 1.00 96.62 80 PRO A N 1
ATOM 629 C CA . PRO A 1 80 ? -9.018 -0.735 16.317 1.00 96.62 80 PRO A CA 1
ATOM 630 C C . PRO A 1 80 ? -8.362 -1.941 15.641 1.00 96.62 80 PRO A C 1
ATOM 632 O O . PRO A 1 80 ? -7.234 -1.855 15.161 1.00 96.62 80 PRO A O 1
ATOM 635 N N . LYS A 1 81 ? -9.072 -3.076 15.569 1.00 96.00 81 LYS A N 1
ATOM 636 C CA . LYS A 1 81 ? -8.579 -4.285 14.892 1.00 96.00 81 LYS A CA 1
ATOM 637 C C . LYS A 1 81 ? -8.344 -4.043 13.399 1.00 96.00 81 LYS A C 1
ATOM 639 O O . LYS A 1 81 ? -7.297 -4.410 12.875 1.00 96.00 81 LYS A O 1
ATOM 644 N N . LEU A 1 82 ? -9.307 -3.424 12.718 1.00 97.38 82 LEU A N 1
ATOM 645 C CA . LEU A 1 82 ? -9.220 -3.173 11.280 1.00 97.38 82 LEU A CA 1
ATOM 646 C C . LEU A 1 82 ? -8.290 -2.008 10.976 1.00 97.38 82 LEU A C 1
ATOM 648 O O . LEU A 1 82 ? -7.527 -2.094 10.023 1.00 97.38 82 LEU A O 1
ATOM 652 N N . GLU A 1 83 ? -8.287 -0.966 11.804 1.00 97.81 83 GLU A N 1
ATOM 653 C CA . GLU A 1 83 ? -7.314 0.123 11.699 1.00 97.81 83 GLU A CA 1
ATO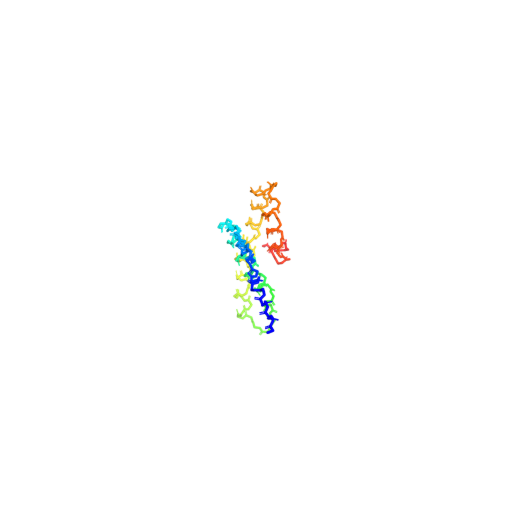M 654 C C . GLU A 1 83 ? -5.884 -0.403 11.786 1.00 97.81 83 GLU A C 1
ATOM 656 O O . GLU A 1 83 ? -5.060 -0.045 10.947 1.00 97.81 83 GLU A O 1
ATOM 661 N N . LYS A 1 84 ? -5.609 -1.304 12.739 1.00 97.50 84 LYS A N 1
ATOM 662 C CA . LYS A 1 84 ? -4.308 -1.961 12.858 1.00 97.50 84 LYS A CA 1
ATOM 663 C C . LYS A 1 84 ? -3.968 -2.759 11.603 1.00 97.50 84 LYS A C 1
ATOM 665 O O . LYS A 1 84 ? -2.906 -2.552 11.034 1.00 97.50 84 LYS A O 1
ATOM 670 N N . VAL A 1 85 ? -4.875 -3.612 11.128 1.00 97.75 85 VAL A N 1
ATOM 671 C CA . VAL A 1 85 ? -4.653 -4.407 9.907 1.00 97.75 85 VAL A CA 1
ATOM 672 C C . VAL A 1 85 ? -4.397 -3.506 8.692 1.00 97.75 85 VAL A C 1
ATOM 674 O O . VAL A 1 85 ? -3.474 -3.758 7.923 1.00 97.75 85 VAL A O 1
ATOM 677 N N . ILE A 1 86 ? -5.166 -2.429 8.525 1.00 98.44 86 ILE A N 1
ATOM 678 C CA . ILE A 1 86 ? -4.993 -1.471 7.427 1.00 98.44 86 ILE A CA 1
ATOM 679 C C .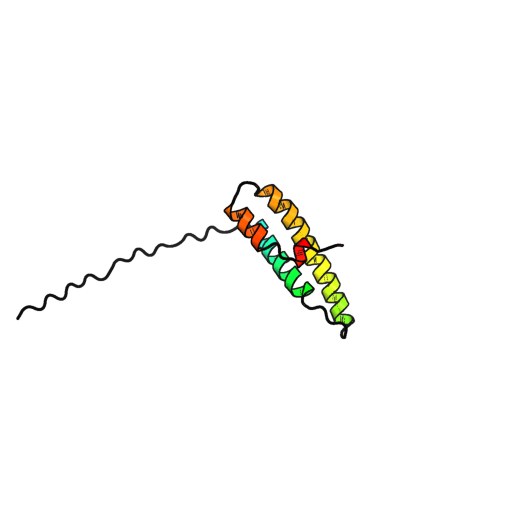 ILE A 1 86 ? -3.659 -0.729 7.556 1.00 98.44 86 ILE A C 1
ATOM 681 O O . ILE A 1 86 ? -2.971 -0.537 6.556 1.00 98.44 86 ILE A O 1
ATOM 685 N N . ALA A 1 87 ? -3.285 -0.310 8.765 1.00 97.94 87 ALA A N 1
ATOM 686 C CA . ALA A 1 87 ? -2.039 0.403 9.020 1.00 97.94 87 ALA A CA 1
ATOM 687 C C . ALA A 1 87 ? -0.809 -0.482 8.786 1.00 97.94 87 ALA A C 1
ATOM 689 O O . ALA A 1 87 ? 0.125 -0.021 8.129 1.00 97.94 87 ALA A O 1
ATOM 690 N N . ASP A 1 88 ? -0.853 -1.729 9.266 1.00 97.75 88 ASP A N 1
ATOM 691 C CA . ASP A 1 88 ? 0.218 -2.725 9.157 1.00 97.75 88 ASP A CA 1
ATOM 692 C C . ASP A 1 88 ? 0.439 -3.162 7.691 1.00 97.75 88 ASP A C 1
ATOM 694 O O . ASP A 1 88 ? 1.551 -3.524 7.326 1.00 97.75 88 ASP A O 1
ATOM 698 N N . ASN A 1 89 ? -0.587 -3.080 6.831 1.00 98.31 89 ASN A N 1
ATOM 699 C CA . ASN A 1 89 ? -0.487 -3.428 5.403 1.00 98.31 89 ASN A CA 1
ATOM 700 C C . ASN A 1 89 ? -0.349 -2.214 4.464 1.00 98.31 89 ASN A C 1
ATOM 702 O O . ASN A 1 89 ? -0.137 -2.377 3.266 1.00 98.31 89 ASN A O 1
ATOM 706 N N . ALA A 1 90 ? -0.450 -0.983 4.968 1.00 97.62 90 ALA A N 1
ATOM 707 C CA . ALA A 1 90 ? -0.126 0.215 4.196 1.00 97.62 90 ALA A CA 1
ATOM 708 C C . ALA A 1 90 ? 1.396 0.423 4.189 1.00 97.62 90 ALA A C 1
ATOM 710 O O . ALA A 1 90 ? 1.895 1.291 4.905 1.00 97.62 90 ALA A O 1
ATOM 711 N N . ASN A 1 91 ? 2.125 -0.385 3.417 1.00 96.38 91 ASN A N 1
ATOM 712 C CA . ASN A 1 91 ? 3.585 -0.301 3.304 1.00 96.38 91 ASN A CA 1
ATOM 713 C C . ASN A 1 91 ? 4.066 1.032 2.691 1.00 96.38 91 ASN A C 1
ATOM 715 O O . ASN A 1 91 ? 3.283 1.847 2.181 1.00 96.38 91 ASN A O 1
ATOM 719 N N . ASP A 1 92 ? 5.378 1.259 2.745 1.00 96.31 92 ASP A N 1
ATOM 720 C CA . ASP A 1 92 ? 5.996 2.504 2.284 1.00 96.31 92 ASP A CA 1
ATOM 721 C C . ASP A 1 92 ? 5.745 2.766 0.798 1.00 96.31 92 ASP A C 1
ATOM 723 O O . ASP A 1 92 ? 5.500 3.914 0.419 1.00 96.31 92 ASP A O 1
ATOM 727 N N . ALA A 1 93 ? 5.715 1.723 -0.038 1.00 96.06 93 ALA A N 1
ATOM 728 C CA . ALA A 1 93 ? 5.402 1.850 -1.459 1.00 96.06 93 ALA A CA 1
ATOM 729 C C . ALA A 1 93 ? 3.986 2.416 -1.668 1.00 96.06 93 ALA A C 1
ATOM 731 O O . ALA A 1 93 ? 3.798 3.363 -2.432 1.00 96.06 93 ALA A O 1
ATOM 732 N N . VAL A 1 94 ? 2.992 1.934 -0.916 1.00 97.69 94 VAL A N 1
ATOM 733 C CA . VAL A 1 94 ? 1.617 2.459 -0.960 1.00 97.69 94 VAL A CA 1
ATOM 734 C C . VAL A 1 94 ? 1.537 3.905 -0.454 1.00 97.69 94 VAL A C 1
ATOM 736 O O . VAL A 1 94 ? 0.877 4.754 -1.071 1.00 97.69 94 VAL A O 1
ATOM 739 N N . ARG A 1 95 ? 2.193 4.208 0.672 1.00 97.44 95 ARG A N 1
ATOM 740 C CA . ARG A 1 95 ? 2.139 5.536 1.312 1.00 97.44 95 ARG A CA 1
ATOM 741 C C . ARG A 1 95 ? 2.848 6.610 0.495 1.00 97.44 95 ARG A C 1
ATOM 743 O O . ARG A 1 95 ? 2.365 7.740 0.430 1.00 97.44 95 ARG A O 1
ATOM 750 N N . SER A 1 96 ? 3.974 6.262 -0.117 1.00 95.88 96 SER A N 1
ATOM 751 C CA . SER A 1 96 ? 4.824 7.192 -0.863 1.00 95.88 96 SER A CA 1
ATOM 752 C C . SER A 1 96 ? 4.471 7.303 -2.346 1.00 95.88 96 SER A C 1
ATOM 754 O O . SER A 1 96 ? 4.928 8.253 -2.982 1.00 95.88 96 SER A O 1
ATOM 756 N N . PHE A 1 97 ? 3.640 6.399 -2.887 1.00 95.88 97 PHE A N 1
ATOM 757 C CA . PHE A 1 97 ? 3.270 6.394 -4.302 1.00 95.88 97 PHE A CA 1
ATOM 758 C C . PHE A 1 97 ? 2.759 7.760 -4.780 1.00 95.88 97 PHE A C 1
ATOM 760 O O . PHE A 1 97 ? 1.823 8.340 -4.216 1.00 95.88 97 PHE A O 1
ATOM 767 N N . ARG A 1 98 ? 3.353 8.251 -5.869 1.00 91.06 98 ARG A N 1
ATOM 768 C CA . ARG A 1 98 ? 2.924 9.451 -6.590 1.00 91.06 98 ARG A CA 1
ATOM 769 C C . ARG A 1 98 ? 2.676 9.064 -8.039 1.00 91.06 98 ARG A C 1
ATOM 771 O O . ARG A 1 98 ? 3.477 8.337 -8.620 1.00 91.06 98 ARG A O 1
ATOM 778 N N . LYS A 1 99 ? 1.549 9.520 -8.576 1.00 77.44 99 LYS A N 1
ATOM 779 C CA . LYS A 1 99 ? 1.203 9.332 -9.983 1.00 77.44 99 LYS A CA 1
ATOM 780 C C . LYS A 1 99 ? 1.781 10.462 -10.821 1.00 77.44 99 LYS A C 1
ATOM 782 O O . LYS A 1 99 ? 1.765 11.603 -10.308 1.00 77.44 99 LYS A O 1
#

Solvent-accessible surface area (backbone atoms only — not comparable to full-atom values): 5944 Å² total; per-residue (Å²): 134,91,79,85,78,79,84,76,75,77,83,70,78,80,77,76,75,78,77,76,78,72,56,70,71,56,52,54,30,43,55,25,26,52,51,11,42,55,38,64,70,63,80,53,94,87,42,72,69,60,42,54,54,34,52,52,48,26,55,51,24,18,52,47,18,35,53,41,48,60,51,47,58,63,74,40,59,96,37,69,72,58,46,48,55,52,57,76,44,55,43,68,52,32,71,68,60,77,134

pLDDT: mean 87.7, std 15.56, range [38.41, 98.69]